Protein AF-A0A535XUP4-F1 (afdb_monomer_lite)

Foldseek 3Di:
DDDDDDDDDDDDDDDPDDPDPPPPPPPPPPDPPPPDDDPQPFWFKEKEKWFPPPCQVVVLVVVQVVSVVVQKDKDKDWAADDPVVGTMIMIIITTDNDDDPDDDQAGQEYEYAEVCQQQNDPDPDVDGPGRHCQQRYAAAGEYEYAVVNVDDDDPPDDPGHNYHYHHDNPVVVVVVVVD

Radius of gyration: 32.07 Å; chains: 1; bounding box: 45×43×129 Å

Sequence (179 aa):
MRRGRSRSCGPSGESPPNRGSRRSREVRRFEPYNKSSEVQKNRLTWMIGGPQGSGINASAEVFAKACSRAGLRVYANIEYHSNIMGKHSFYRVRVDDEDVRSYKDKADILVALDLETLAGDGDHRRWATHYGHLAEINDGGGVIFDSEIGYEPRGLGGGAPQLRFYPVPFMEIIKKALE

Structure (mmCIF, N/CA/C/O backbone):
data_AF-A0A535XUP4-F1
#
_entry.id   AF-A0A535XUP4-F1
#
loop_
_atom_site.group_PDB
_atom_site.id
_atom_site.type_symbol
_atom_site.label_atom_id
_atom_site.label_alt_id
_atom_site.label_comp_id
_atom_site.label_asym_id
_atom_site.label_entity_id
_atom_site.label_seq_id
_atom_site.pdbx_PDB_ins_code
_atom_site.Cartn_x
_atom_site.Cartn_y
_atom_site.Cartn_z
_atom_site.occupancy
_atom_site.B_iso_or_equiv
_atom_site.auth_seq_id
_atom_site.auth_comp_id
_atom_site.auth_asym_id
_atom_site.auth_atom_id
_atom_site.pdbx_PDB_model_num
ATOM 1 N N . MET A 1 1 ? 13.382 -17.717 101.693 1.00 38.22 1 MET A N 1
ATOM 2 C CA . MET A 1 1 ? 13.223 -18.915 102.553 1.00 38.22 1 MET A CA 1
ATOM 3 C C . MET A 1 1 ? 11.756 -19.350 102.474 1.00 38.22 1 MET A C 1
ATOM 5 O O . MET A 1 1 ? 10.916 -18.484 102.649 1.00 38.22 1 MET A O 1
ATOM 9 N N . ARG A 1 2 ? 11.486 -20.645 102.198 1.00 36.56 2 ARG A N 1
ATOM 10 C CA . ARG A 1 2 ? 10.174 -21.335 101.981 1.00 36.56 2 ARG A CA 1
ATOM 11 C C . ARG A 1 2 ? 9.500 -21.052 100.614 1.00 36.56 2 ARG A C 1
ATOM 13 O O . ARG A 1 2 ? 9.129 -19.924 100.349 1.00 36.56 2 ARG A O 1
ATOM 20 N N . ARG A 1 3 ? 9.543 -21.967 99.619 1.00 35.81 3 ARG A N 1
ATOM 21 C CA . ARG A 1 3 ? 8.806 -23.260 99.433 1.00 35.81 3 ARG A CA 1
ATOM 22 C C . ARG A 1 3 ? 7.285 -23.030 99.541 1.00 35.81 3 ARG A C 1
ATOM 24 O O . ARG A 1 3 ? 6.865 -22.581 100.592 1.00 35.81 3 ARG A O 1
ATOM 31 N N . GLY A 1 4 ? 6.403 -23.283 98.570 1.00 38.03 4 GLY A N 1
ATOM 32 C CA . GLY A 1 4 ? 6.380 -24.224 97.443 1.00 38.03 4 GLY A CA 1
ATOM 33 C C . GLY A 1 4 ? 5.219 -25.221 97.639 1.00 38.03 4 GLY A C 1
ATOM 34 O O . GLY A 1 4 ? 5.127 -25.759 98.740 1.00 38.03 4 GLY A O 1
ATOM 35 N N . ARG A 1 5 ? 4.392 -25.445 96.592 1.00 43.56 5 ARG A N 1
ATOM 36 C CA . ARG A 1 5 ? 3.403 -26.536 96.297 1.00 43.56 5 ARG A CA 1
ATOM 37 C C . ARG A 1 5 ? 2.136 -25.923 95.654 1.00 43.56 5 ARG A C 1
ATOM 39 O O . ARG A 1 5 ? 1.741 -24.848 96.068 1.00 43.56 5 ARG A O 1
ATOM 46 N N . SER A 1 6 ? 1.424 -26.506 94.689 1.00 38.22 6 SER A N 1
ATOM 47 C CA . SER A 1 6 ? 1.597 -27.704 93.853 1.00 38.22 6 SER A CA 1
ATOM 48 C C . SER A 1 6 ? 0.438 -27.772 92.835 1.00 38.22 6 SER A C 1
ATOM 50 O O . SER A 1 6 ? -0.701 -27.570 93.227 1.00 38.22 6 SER A O 1
ATOM 52 N N . ARG A 1 7 ? 0.769 -28.089 91.573 1.00 42.81 7 ARG A N 1
ATOM 53 C CA . ARG A 1 7 ? 0.033 -28.831 90.513 1.00 42.81 7 ARG A CA 1
ATOM 54 C C . ARG A 1 7 ? -1.511 -28.914 90.549 1.00 42.81 7 ARG A C 1
ATOM 56 O O . ARG A 1 7 ? -2.069 -29.484 91.475 1.00 42.81 7 ARG A O 1
ATOM 63 N N . SER A 1 8 ? -2.157 -28.660 89.406 1.00 37.66 8 SER A N 1
ATOM 64 C CA . SER A 1 8 ? -2.703 -29.723 88.525 1.00 37.66 8 SER A CA 1
ATOM 65 C C . SER A 1 8 ? -3.380 -29.144 87.269 1.00 37.66 8 SER A C 1
ATOM 67 O O . SER A 1 8 ? -3.901 -28.035 87.283 1.00 37.66 8 SER A O 1
ATOM 69 N N . CYS A 1 9 ? -3.279 -29.887 86.165 1.00 35.12 9 CYS A N 1
ATOM 70 C CA . CYS A 1 9 ? -3.791 -29.571 84.831 1.00 35.12 9 CYS A CA 1
ATOM 71 C C . CYS A 1 9 ? -5.244 -30.037 84.644 1.00 35.12 9 CYS A C 1
ATOM 73 O O . CYS A 1 9 ? -5.619 -31.085 85.162 1.00 35.12 9 CYS A O 1
ATOM 75 N N . GLY A 1 10 ? -5.992 -29.337 83.788 1.00 39.19 10 GLY A N 1
ATOM 76 C CA . GLY A 1 10 ? -7.234 -29.804 83.163 1.00 39.19 10 GLY A CA 1
ATOM 77 C C . GLY A 1 10 ? -7.702 -28.798 82.096 1.00 39.19 10 GLY A C 1
ATOM 78 O O . GLY A 1 10 ? -7.714 -27.610 82.408 1.00 39.19 10 GLY A O 1
ATOM 79 N N . PRO A 1 11 ? -8.004 -29.206 80.846 1.00 51.66 11 PRO A N 1
ATOM 80 C CA . PRO A 1 11 ? -8.098 -28.298 79.706 1.00 51.66 11 PRO A CA 1
ATOM 81 C C . PRO A 1 11 ? -9.549 -27.934 79.365 1.00 51.66 11 PRO A C 1
ATOM 83 O O . PRO A 1 11 ? -10.435 -28.782 79.387 1.00 51.66 11 PRO A O 1
ATOM 86 N N . SER A 1 12 ? -9.783 -26.702 78.934 1.00 41.25 12 SER A N 1
ATOM 87 C CA . SER A 1 12 ? -10.972 -26.358 78.152 1.00 41.25 12 SER A CA 1
ATOM 88 C C . SER A 1 12 ? -10.597 -25.226 77.212 1.00 41.25 12 SER A C 1
ATOM 90 O O . SER A 1 12 ? -10.333 -24.103 77.637 1.00 41.25 12 SER A O 1
ATOM 92 N N . GLY A 1 13 ? -10.454 -25.585 75.939 1.00 40.97 13 GLY A N 1
ATOM 93 C CA . GLY A 1 13 ? -10.116 -24.659 74.878 1.00 40.97 13 GLY A CA 1
ATOM 94 C C . GLY A 1 13 ? -11.246 -23.675 74.620 1.00 40.97 13 GLY A C 1
ATOM 95 O O . GLY A 1 13 ? -12.393 -24.069 74.447 1.00 40.97 13 GLY A O 1
ATOM 96 N N . GLU A 1 14 ? -10.877 -22.410 74.494 1.00 38.72 14 GLU A N 1
ATOM 97 C CA . GLU A 1 14 ? -11.627 -21.439 73.713 1.00 38.72 14 GLU A CA 1
ATOM 98 C C . GLU A 1 14 ? -10.688 -20.933 72.621 1.00 38.72 14 GLU A C 1
ATOM 100 O O . GLU A 1 14 ? -9.655 -20.311 72.870 1.00 38.72 14 GLU A O 1
ATOM 105 N N . SER A 1 15 ? -11.002 -21.317 71.386 1.00 45.91 15 SER A N 1
ATOM 106 C CA . SER A 1 15 ? -10.329 -20.818 70.192 1.00 45.91 15 SER A CA 1
ATOM 107 C C . SER A 1 15 ? -10.655 -19.331 69.993 1.00 45.91 15 SER A C 1
ATOM 109 O O . SER A 1 15 ? -11.786 -18.920 70.256 1.00 45.91 15 SER A O 1
ATOM 111 N N . PRO A 1 16 ? -9.715 -18.509 69.491 1.00 50.03 16 PRO A N 1
ATOM 112 C CA . PRO A 1 16 ? -10.004 -17.118 69.162 1.00 50.03 16 PRO A CA 1
ATOM 113 C C . PRO A 1 16 ? -11.057 -17.026 68.039 1.00 50.03 16 PRO A C 1
ATOM 115 O O . PRO A 1 16 ? -11.166 -17.942 67.217 1.00 50.03 16 PRO A O 1
ATOM 118 N N . PRO A 1 17 ? -11.830 -15.926 67.963 1.00 43.38 17 PRO A N 1
ATOM 119 C CA . PRO A 1 17 ? -12.916 -15.800 67.004 1.00 43.38 17 PRO A CA 1
ATOM 120 C C . PRO A 1 17 ? -12.408 -15.848 65.558 1.00 43.38 17 PRO A C 1
ATOM 122 O O . PRO A 1 17 ? -11.451 -15.178 65.162 1.00 43.38 17 PRO A O 1
ATOM 125 N N . ASN A 1 18 ? -13.107 -16.664 64.776 1.00 42.81 18 ASN A N 1
ATOM 126 C CA . ASN A 1 18 ? -12.880 -16.986 63.376 1.00 42.81 18 ASN A CA 1
ATOM 127 C C . ASN A 1 18 ? -12.904 -15.724 62.485 1.00 42.81 18 ASN A C 1
ATOM 129 O O . ASN A 1 18 ? -13.964 -15.237 62.091 1.00 42.81 18 ASN A O 1
ATOM 133 N N . ARG A 1 19 ? -11.730 -15.182 62.139 1.00 47.50 19 ARG A N 1
ATOM 134 C CA . ARG A 1 19 ? -11.585 -14.118 61.132 1.00 47.50 19 ARG A CA 1
ATOM 135 C C . ARG A 1 19 ? -11.463 -14.772 59.752 1.00 47.50 19 ARG A C 1
ATOM 137 O O . ARG A 1 19 ? -10.367 -14.961 59.234 1.00 47.50 19 ARG A O 1
ATOM 144 N N . GLY A 1 20 ? -12.604 -15.160 59.184 1.00 37.97 20 GLY A N 1
ATOM 145 C CA . GLY A 1 20 ? -12.639 -16.037 58.016 1.00 37.97 20 GLY A CA 1
ATOM 146 C C . GLY A 1 20 ? -13.819 -15.848 57.069 1.00 37.97 20 GLY A C 1
ATOM 147 O O . GLY A 1 20 ? -14.329 -16.842 56.572 1.00 37.97 20 GLY A O 1
ATOM 148 N N . SER A 1 21 ? -14.242 -14.622 56.735 1.00 45.19 21 SER A N 1
ATOM 149 C CA . SER A 1 21 ? -15.058 -14.434 55.523 1.00 45.19 21 SER A CA 1
ATOM 150 C C . SER A 1 21 ? -14.145 -14.366 54.292 1.00 45.19 21 SER A C 1
ATOM 152 O O . SER A 1 21 ? -13.951 -13.309 53.684 1.00 45.19 21 SE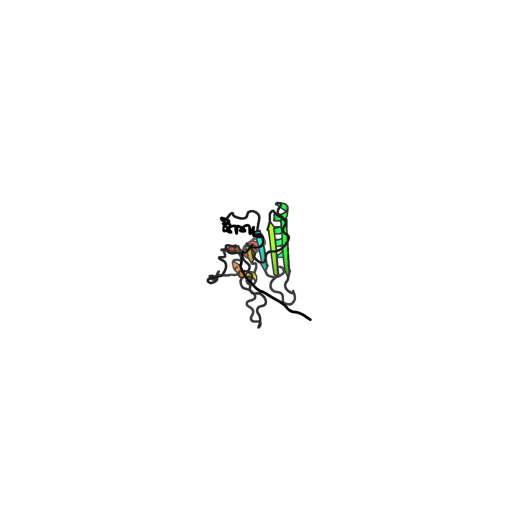R A O 1
ATOM 154 N N . ARG A 1 22 ? -13.553 -15.499 53.899 1.00 46.25 22 ARG A N 1
ATOM 155 C CA . ARG A 1 22 ? -13.085 -15.637 52.516 1.00 46.25 22 ARG A CA 1
ATOM 156 C C . ARG A 1 22 ? -14.340 -15.716 51.654 1.00 46.25 22 ARG A C 1
ATOM 158 O O . ARG A 1 22 ? -14.873 -16.798 51.447 1.00 46.25 22 ARG A O 1
ATOM 165 N N . ARG A 1 23 ? -14.829 -14.565 51.169 1.00 41.31 23 ARG A N 1
ATOM 166 C CA . ARG A 1 23 ? -15.675 -14.558 49.971 1.00 41.31 23 ARG A CA 1
ATOM 167 C C . ARG A 1 23 ? -14.868 -15.315 48.928 1.00 41.31 23 ARG A C 1
ATOM 169 O O . ARG A 1 23 ? -13.793 -14.848 48.545 1.00 41.31 23 ARG A O 1
ATOM 176 N N . SER A 1 24 ? -15.334 -16.501 48.549 1.00 40.81 24 SER A N 1
ATOM 177 C CA . SER A 1 24 ? -14.885 -17.150 47.331 1.00 40.81 24 SER A CA 1
ATOM 178 C C . SER A 1 24 ? -15.002 -16.085 46.25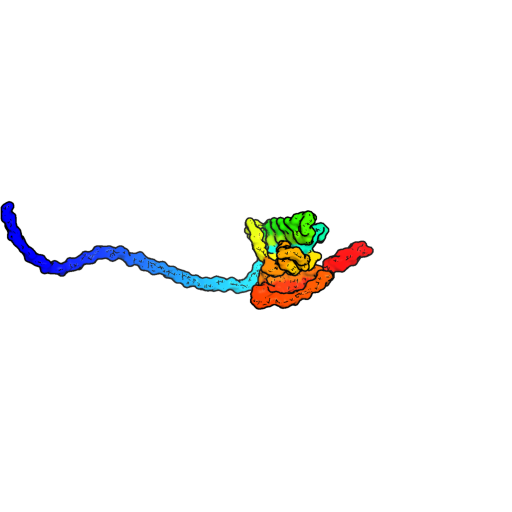0 1.00 40.81 24 SER A C 1
ATOM 180 O O . SER A 1 24 ? -16.093 -15.619 45.927 1.00 40.81 24 SER A O 1
ATOM 182 N N . ARG A 1 25 ? -13.859 -15.589 45.770 1.00 46.62 25 ARG A N 1
ATOM 183 C CA . ARG A 1 25 ? -13.849 -14.854 44.516 1.00 46.62 25 ARG A CA 1
ATOM 184 C C . ARG A 1 25 ? -14.274 -15.898 43.508 1.00 46.62 25 ARG A C 1
ATOM 186 O O . ARG A 1 25 ? -13.488 -16.776 43.170 1.00 46.62 25 ARG A O 1
ATOM 193 N N . GLU A 1 26 ? -15.549 -15.864 43.157 1.00 42.16 26 GLU A N 1
ATOM 194 C CA . GLU A 1 26 ? -16.080 -16.545 41.998 1.00 42.16 26 GLU A CA 1
ATOM 195 C C . GLU A 1 26 ? -15.180 -16.125 40.840 1.00 42.16 26 GLU A C 1
ATOM 197 O O . GLU A 1 26 ? -15.189 -14.973 40.398 1.00 42.16 26 GLU A O 1
ATOM 202 N N . VAL A 1 27 ? -14.268 -17.023 40.468 1.00 48.28 27 VAL A N 1
ATOM 203 C CA . VAL A 1 27 ? -13.427 -16.853 39.295 1.00 48.28 27 VAL A CA 1
ATOM 204 C C . VAL A 1 27 ? -14.423 -16.879 38.158 1.00 48.28 27 VAL A C 1
ATOM 206 O O . VAL A 1 27 ? -14.905 -17.950 37.791 1.00 48.28 27 VAL A O 1
ATOM 209 N N . ARG A 1 28 ? -14.819 -15.688 37.691 1.00 47.78 28 ARG A N 1
ATOM 210 C CA . ARG A 1 28 ? -15.687 -15.537 36.530 1.00 47.78 28 ARG A CA 1
ATOM 211 C C . ARG A 1 28 ? -15.061 -16.381 35.438 1.00 47.78 28 ARG A C 1
ATOM 213 O O . ARG A 1 28 ? -13.958 -16.086 34.978 1.00 47.78 28 ARG A O 1
ATOM 220 N N . ARG A 1 29 ? -15.738 -17.483 35.125 1.00 41.25 29 ARG A N 1
ATOM 221 C CA . ARG A 1 29 ? -15.398 -18.370 34.026 1.00 41.25 29 ARG A CA 1
ATOM 222 C C . ARG A 1 29 ? -15.253 -17.461 32.814 1.00 41.25 29 ARG A C 1
ATOM 224 O O . ARG A 1 29 ? -16.201 -16.766 32.462 1.00 41.25 29 ARG A O 1
ATOM 231 N N . PHE A 1 30 ? -14.035 -17.365 32.290 1.00 51.03 30 PHE A N 1
ATOM 232 C CA . PHE A 1 30 ? -13.752 -16.552 31.120 1.00 51.03 30 PHE A CA 1
ATOM 233 C C . PHE A 1 30 ? -14.449 -17.261 29.965 1.00 51.03 30 PHE A C 1
ATOM 235 O O . PHE A 1 30 ? -13.950 -18.262 29.455 1.00 51.03 30 PHE A O 1
ATOM 242 N N . GLU A 1 31 ? -15.671 -16.835 29.652 1.00 41.31 31 GLU A N 1
ATOM 243 C CA . GLU A 1 31 ? -16.323 -17.303 28.443 1.00 41.31 31 GLU A CA 1
ATOM 244 C C . GLU A 1 31 ? -15.465 -16.830 27.272 1.00 41.31 31 GLU A C 1
ATOM 246 O O . GLU A 1 31 ? -15.128 -15.640 27.210 1.00 41.31 31 GLU A O 1
ATOM 251 N N . PRO A 1 32 ? -15.035 -17.733 26.376 1.00 41.59 32 PRO A N 1
ATOM 252 C CA . PRO A 1 32 ? -14.318 -17.309 25.193 1.00 41.59 32 PRO A CA 1
ATOM 253 C C . PRO A 1 32 ? -15.258 -16.389 24.416 1.00 41.59 32 PRO A C 1
ATOM 255 O O . PRO A 1 32 ? -16.315 -16.815 23.952 1.00 41.59 32 PRO A O 1
ATOM 258 N N . TYR A 1 33 ? -14.890 -15.110 24.324 1.00 43.84 33 TYR A N 1
ATOM 259 C CA . TYR A 1 33 ? -15.586 -14.136 23.497 1.00 43.84 33 TYR A CA 1
ATOM 260 C C . TYR A 1 33 ? -15.445 -14.587 22.044 1.00 43.84 33 TYR A C 1
ATOM 262 O O . TYR A 1 33 ? -14.447 -14.317 21.375 1.00 43.84 33 TYR A O 1
ATOM 270 N N . ASN A 1 34 ? -16.432 -15.350 21.584 1.00 55.44 34 ASN A N 1
ATOM 271 C CA . ASN A 1 34 ? -16.529 -15.781 20.208 1.00 55.44 34 ASN A CA 1
ATOM 272 C C . ASN A 1 34 ? -16.990 -14.576 19.388 1.00 55.44 34 ASN A C 1
ATOM 274 O O . ASN A 1 34 ? -18.188 -14.346 19.216 1.00 55.44 34 ASN A O 1
ATOM 278 N N . LYS A 1 35 ? -16.031 -13.763 18.929 1.00 48.97 35 LYS A N 1
ATOM 279 C CA . LYS A 1 35 ? -16.298 -12.737 17.925 1.00 48.97 35 LYS A CA 1
ATOM 280 C C . LYS A 1 35 ? -16.519 -13.456 16.600 1.00 48.97 35 LYS A C 1
ATOM 282 O O . LYS A 1 35 ? -15.597 -13.605 15.803 1.00 48.97 35 LYS A O 1
ATOM 287 N N . SER A 1 36 ? -17.744 -13.935 16.399 1.00 47.69 36 SER A N 1
ATOM 288 C CA . SER A 1 36 ? -18.241 -14.314 15.082 1.00 47.69 36 SER A CA 1
ATOM 289 C C . SER A 1 36 ? -17.837 -13.216 14.103 1.00 47.69 36 SER A C 1
ATOM 291 O O . SER A 1 36 ? -17.987 -12.034 14.409 1.00 47.69 36 SER A O 1
ATOM 293 N N . SER A 1 37 ? -17.247 -13.629 12.988 1.00 58.53 37 SER A N 1
ATOM 294 C CA . SER A 1 37 ? -16.609 -12.829 11.945 1.00 58.53 37 SER A CA 1
ATOM 295 C C . SER A 1 37 ? -17.526 -11.750 11.357 1.00 58.53 37 SER A C 1
ATOM 297 O O . SER A 1 37 ? -18.038 -11.875 10.246 1.00 58.53 37 SER A O 1
ATOM 299 N N . GLU A 1 38 ? -17.743 -10.678 12.106 1.00 60.31 38 GLU A N 1
ATOM 300 C CA . GLU A 1 38 ? -18.292 -9.440 11.590 1.00 60.31 38 GLU A CA 1
ATOM 301 C C . GLU A 1 38 ? -17.178 -8.757 10.800 1.00 60.31 38 GLU A C 1
ATOM 303 O O . GLU A 1 38 ? -16.115 -8.434 11.342 1.00 60.31 38 GLU A O 1
ATOM 308 N N . VAL A 1 39 ? -17.397 -8.599 9.494 1.00 67.50 39 VAL A N 1
ATOM 309 C CA . VAL A 1 39 ? -16.498 -7.836 8.625 1.00 67.50 39 VAL A CA 1
ATOM 310 C C . VAL A 1 39 ? -16.330 -6.455 9.250 1.00 67.50 39 VAL A C 1
ATOM 312 O O . VAL A 1 39 ? -17.301 -5.706 9.360 1.00 67.50 39 VAL A O 1
ATOM 315 N N . GLN A 1 40 ? -15.111 -6.123 9.684 1.00 70.94 40 GLN A N 1
ATOM 316 C CA . GLN A 1 40 ? -14.835 -4.798 10.232 1.00 70.94 40 GLN A CA 1
ATOM 317 C C . GLN A 1 40 ? -14.946 -3.782 9.098 1.00 70.94 40 GLN A C 1
ATOM 319 O O . GLN A 1 40 ? -14.087 -3.702 8.223 1.00 70.94 40 GLN A O 1
ATOM 324 N N . LYS A 1 41 ? -16.056 -3.044 9.083 1.00 84.44 41 LYS A N 1
ATOM 325 C CA . LYS A 1 41 ? -16.297 -1.968 8.122 1.00 84.44 41 LYS A CA 1
ATOM 326 C C . LYS A 1 41 ? -15.386 -0.794 8.451 1.00 84.44 41 LYS A C 1
ATOM 328 O O . LYS A 1 41 ? -15.122 -0.532 9.617 1.00 84.44 41 LYS A O 1
ATOM 333 N N . ASN A 1 42 ? -14.932 -0.087 7.418 1.00 90.44 42 ASN A N 1
ATOM 334 C CA . ASN A 1 42 ? -14.162 1.157 7.536 1.00 90.44 42 ASN A CA 1
ATOM 335 C C . ASN A 1 42 ? -12.827 1.059 8.295 1.00 90.44 42 ASN A C 1
ATOM 337 O O . ASN A 1 42 ? -12.195 2.084 8.535 1.00 90.44 42 ASN A O 1
ATOM 341 N N . ARG A 1 43 ? -12.363 -0.157 8.604 1.00 92.75 43 ARG A N 1
ATOM 342 C CA . ARG A 1 43 ? -11.058 -0.418 9.203 1.00 92.75 43 ARG A CA 1
ATOM 343 C C . ARG A 1 43 ? -10.184 -1.170 8.218 1.00 92.75 43 ARG A C 1
ATOM 345 O O . ARG A 1 43 ? -10.480 -2.312 7.878 1.00 92.75 43 ARG A O 1
ATOM 352 N N . LEU A 1 44 ? -9.108 -0.529 7.784 1.00 94.50 44 LEU A N 1
ATOM 353 C CA . LEU A 1 44 ? -8.212 -1.078 6.775 1.00 94.50 44 LEU A CA 1
ATOM 354 C C . LEU A 1 44 ? -6.791 -0.551 6.981 1.00 94.50 44 LEU A C 1
ATOM 356 O O . LEU A 1 44 ? -6.580 0.634 7.225 1.00 94.50 44 LEU A O 1
ATOM 360 N N . THR A 1 45 ? -5.808 -1.430 6.850 1.00 96.00 45 THR A N 1
ATOM 361 C CA . THR A 1 45 ? -4.392 -1.076 6.751 1.00 96.00 45 THR A CA 1
ATOM 362 C C . THR A 1 45 ? -3.919 -1.410 5.345 1.00 96.00 45 THR A C 1
ATOM 364 O O . THR A 1 45 ? -3.911 -2.568 4.938 1.00 96.00 45 THR A O 1
ATOM 367 N N . TRP A 1 46 ? -3.549 -0.387 4.591 1.00 96.81 46 TRP A N 1
ATOM 368 C CA . TRP A 1 46 ? -3.124 -0.489 3.202 1.00 96.81 46 TRP A CA 1
ATOM 369 C C . TRP A 1 46 ? -1.639 -0.152 3.104 1.00 96.81 46 TRP A C 1
ATOM 371 O O . TRP A 1 46 ? -1.197 0.845 3.671 1.00 96.81 46 TRP A O 1
ATOM 381 N N . MET A 1 47 ? -0.862 -0.982 2.420 1.00 96.94 47 MET A N 1
ATOM 382 C CA . MET A 1 47 ? 0.569 -0.790 2.209 1.00 96.94 47 MET A CA 1
ATOM 383 C C . MET A 1 47 ? 0.850 -0.727 0.714 1.00 96.94 47 MET A C 1
ATOM 385 O O . MET A 1 47 ? 0.372 -1.575 -0.033 1.00 96.94 47 MET A O 1
ATOM 389 N N . ILE A 1 48 ? 1.662 0.236 0.291 1.00 96.06 48 ILE A N 1
ATOM 390 C CA . ILE A 1 48 ? 2.231 0.280 -1.056 1.00 96.06 48 ILE A CA 1
ATOM 391 C C . ILE A 1 48 ? 3.753 0.266 -0.978 1.00 96.06 48 ILE A C 1
ATOM 393 O O . ILE A 1 48 ? 4.328 0.991 -0.168 1.00 96.06 48 ILE A O 1
ATOM 397 N N . GLY A 1 49 ? 4.389 -0.558 -1.804 1.00 94.12 49 GLY A N 1
ATOM 398 C CA . GLY A 1 49 ? 5.839 -0.693 -1.888 1.00 94.12 49 GLY A CA 1
ATOM 399 C C . GLY A 1 49 ? 6.337 -0.613 -3.325 1.00 94.12 49 GLY A C 1
ATOM 400 O O . GLY A 1 49 ? 5.610 -0.943 -4.267 1.00 94.12 49 GLY A O 1
ATOM 401 N N . GLY A 1 50 ? 7.570 -0.142 -3.484 1.00 92.00 50 GLY A N 1
ATOM 402 C CA . GLY A 1 50 ? 8.239 -0.114 -4.773 1.00 92.00 50 GLY A CA 1
ATOM 403 C C . GLY A 1 50 ? 9.509 0.734 -4.786 1.00 92.00 50 GLY A C 1
ATOM 404 O O . GLY A 1 50 ? 9.919 1.291 -3.758 1.00 92.00 50 GLY A O 1
ATOM 405 N N . PRO A 1 51 ? 10.104 0.918 -5.974 1.00 88.88 51 PRO A N 1
ATOM 406 C CA . PRO A 1 51 ? 11.322 1.687 -6.119 1.00 88.88 51 PRO A CA 1
ATOM 407 C C . PRO A 1 51 ? 11.035 3.178 -5.943 1.00 88.88 51 PRO A C 1
ATOM 409 O O . PRO A 1 51 ? 9.967 3.687 -6.303 1.00 88.88 51 PRO A O 1
ATOM 412 N N . GLN A 1 52 ? 12.002 3.917 -5.403 1.00 82.94 52 GLN A N 1
ATOM 413 C CA . GLN A 1 52 ? 11.865 5.364 -5.236 1.00 82.94 52 GLN A CA 1
ATOM 414 C C . GLN A 1 52 ? 11.638 6.045 -6.593 1.00 82.94 52 GLN A C 1
ATOM 416 O O . GLN A 1 52 ? 12.328 5.765 -7.569 1.00 82.94 52 GLN A O 1
ATOM 421 N N . GLY A 1 53 ? 10.653 6.945 -6.654 1.00 84.06 53 GLY A N 1
ATOM 422 C CA . GLY A 1 53 ? 10.247 7.612 -7.897 1.00 84.06 53 GLY A CA 1
ATOM 423 C C . GLY A 1 53 ? 9.112 6.923 -8.667 1.00 84.06 53 GLY A C 1
ATOM 424 O O . GLY A 1 53 ? 8.560 7.539 -9.569 1.00 84.06 53 GLY A O 1
ATOM 425 N N . SER A 1 54 ? 8.675 5.722 -8.270 1.00 85.50 54 SER A N 1
ATOM 426 C CA . SER A 1 54 ? 7.527 5.016 -8.884 1.00 85.50 54 SER A CA 1
ATOM 427 C C . SER A 1 54 ? 6.146 5.605 -8.552 1.00 85.50 54 SER A C 1
ATOM 429 O O . SER A 1 54 ? 5.123 5.100 -9.004 1.00 85.50 54 SER A O 1
ATOM 431 N N . GLY A 1 55 ? 6.086 6.675 -7.754 1.00 88.62 55 GLY A N 1
ATOM 432 C CA . GLY A 1 55 ? 4.826 7.311 -7.364 1.00 88.62 55 GLY A CA 1
ATOM 433 C C . GLY A 1 55 ? 4.163 6.721 -6.114 1.00 88.62 55 GLY A C 1
ATOM 434 O O . GLY A 1 55 ? 3.003 7.044 -5.847 1.00 88.62 55 GLY A O 1
ATOM 435 N N . ILE A 1 56 ? 4.885 5.925 -5.308 1.00 92.12 56 ILE A N 1
ATOM 436 C CA . ILE A 1 56 ? 4.388 5.385 -4.024 1.00 92.12 56 ILE A CA 1
ATOM 437 C C . ILE A 1 56 ? 3.809 6.475 -3.108 1.00 92.12 56 ILE A C 1
ATOM 439 O O . ILE A 1 56 ? 2.695 6.337 -2.604 1.00 92.12 56 ILE A O 1
ATOM 443 N N . ASN A 1 57 ? 4.513 7.605 -2.966 1.00 91.75 57 ASN A N 1
ATOM 444 C CA . ASN A 1 57 ? 4.102 8.709 -2.097 1.00 91.75 57 ASN A CA 1
ATOM 445 C C . ASN A 1 57 ? 2.822 9.374 -2.595 1.00 91.75 57 ASN A C 1
ATOM 447 O O . ASN A 1 57 ? 1.883 9.567 -1.826 1.00 91.75 57 ASN A O 1
ATOM 451 N N . ALA A 1 58 ? 2.768 9.680 -3.892 1.00 93.56 58 ALA A N 1
ATOM 452 C CA . ALA A 1 58 ? 1.604 10.306 -4.501 1.00 93.56 58 ALA A CA 1
ATOM 453 C C . ALA A 1 58 ? 0.363 9.409 -4.375 1.00 93.56 58 ALA A C 1
ATOM 455 O O . ALA A 1 58 ? -0.702 9.880 -3.979 1.00 93.56 58 ALA A O 1
ATOM 456 N N . SER A 1 59 ? 0.513 8.110 -4.641 1.00 94.06 59 SER A N 1
ATOM 457 C CA . SER A 1 59 ? -0.580 7.135 -4.557 1.00 94.06 59 SER A CA 1
ATOM 458 C C . SER A 1 59 ? -1.117 7.002 -3.131 1.00 94.06 59 SER A C 1
ATOM 460 O O . SER A 1 59 ? -2.327 7.089 -2.909 1.00 94.06 59 SER A O 1
ATOM 462 N N . ALA A 1 60 ? -0.222 6.868 -2.149 1.00 95.06 60 ALA A N 1
ATOM 463 C CA . ALA A 1 60 ? -0.596 6.782 -0.743 1.00 95.06 60 ALA A CA 1
ATOM 464 C C . ALA A 1 60 ? -1.261 8.061 -0.228 1.00 95.06 60 ALA A C 1
ATOM 466 O O . ALA A 1 60 ? -2.252 7.993 0.499 1.00 95.06 60 ALA A O 1
ATOM 467 N N . GLU A 1 61 ? -0.774 9.233 -0.639 1.00 95.25 61 GLU A N 1
ATOM 468 C CA . GLU A 1 61 ? -1.407 10.503 -0.297 1.00 95.25 61 GLU A CA 1
ATOM 469 C C . GLU A 1 61 ? -2.804 10.644 -0.898 1.00 95.25 61 GLU A C 1
ATOM 471 O O . GLU A 1 61 ? -3.710 11.125 -0.218 1.00 95.25 61 GLU A O 1
ATOM 476 N N . VAL A 1 62 ? -2.995 10.255 -2.163 1.00 96.75 62 VAL A N 1
ATOM 477 C CA . VAL A 1 62 ? -4.313 10.285 -2.812 1.00 96.75 62 VAL A CA 1
ATOM 478 C C . VAL A 1 62 ? -5.282 9.370 -2.068 1.00 96.75 62 VAL A C 1
ATOM 480 O O . VAL A 1 62 ? -6.386 9.807 -1.736 1.00 96.75 62 VAL A O 1
ATOM 483 N N . PHE A 1 63 ? -4.854 8.151 -1.733 1.00 96.31 63 PHE A N 1
ATOM 484 C CA . PHE A 1 63 ? -5.645 7.206 -0.948 1.00 96.31 63 PHE A CA 1
ATOM 485 C C . PHE A 1 63 ? -6.002 7.768 0.439 1.00 96.31 63 PHE A C 1
ATOM 487 O O . PHE A 1 63 ? -7.179 7.856 0.792 1.00 96.31 63 PHE A O 1
ATOM 494 N N . ALA A 1 64 ? -5.011 8.249 1.193 1.00 96.19 64 ALA A N 1
ATOM 495 C CA . ALA A 1 64 ? -5.207 8.847 2.512 1.00 96.19 64 ALA A CA 1
ATOM 496 C C . ALA A 1 64 ? -6.169 10.048 2.472 1.00 96.19 64 ALA A C 1
ATOM 498 O O . ALA A 1 64 ? -7.088 10.148 3.289 1.00 96.19 64 ALA A O 1
ATOM 499 N N . LYS A 1 65 ? -6.004 10.949 1.493 1.00 96.88 65 LYS A N 1
ATOM 500 C CA . LYS A 1 65 ? -6.885 12.112 1.298 1.00 96.88 65 LYS A CA 1
ATOM 501 C C . LYS A 1 65 ? -8.307 11.681 0.941 1.00 96.88 65 LYS A C 1
ATOM 503 O O . LYS A 1 65 ? -9.252 12.293 1.433 1.00 96.88 65 LYS A O 1
ATOM 508 N N . ALA A 1 66 ? -8.479 10.647 0.117 1.00 97.44 66 ALA A N 1
ATOM 509 C CA . ALA A 1 66 ? -9.797 10.115 -0.221 1.00 97.44 66 ALA A CA 1
ATOM 510 C C . ALA A 1 66 ? -10.513 9.562 1.022 1.00 97.44 66 ALA A C 1
ATOM 512 O O . ALA A 1 66 ? -11.656 9.935 1.281 1.00 97.44 66 ALA A O 1
ATOM 513 N N . CYS A 1 67 ? -9.822 8.766 1.844 1.00 96.31 67 CYS A N 1
ATOM 514 C CA . CYS A 1 67 ? -10.373 8.241 3.095 1.00 96.31 67 CYS A CA 1
ATOM 515 C C . CYS A 1 67 ? -10.718 9.352 4.094 1.00 96.31 67 CYS A C 1
ATOM 517 O O . CYS A 1 67 ? -11.799 9.338 4.679 1.00 96.31 67 CYS A O 1
ATOM 519 N N . SER A 1 68 ? -9.845 10.352 4.244 1.00 96.25 68 SER A N 1
ATOM 520 C CA . SER A 1 68 ? -10.112 11.502 5.113 1.00 96.25 68 SER A CA 1
ATOM 521 C C . SER A 1 68 ? -11.340 12.297 4.656 1.00 96.25 68 SER A C 1
ATOM 523 O O . SER A 1 68 ? -12.187 12.646 5.477 1.00 96.25 68 SER A O 1
ATOM 525 N N . ARG A 1 69 ? -11.500 12.521 3.344 1.00 97.12 69 ARG A N 1
ATOM 526 C CA . ARG A 1 69 ? -12.689 13.182 2.773 1.00 97.12 69 ARG A CA 1
ATOM 527 C C . ARG A 1 69 ? -13.968 12.362 2.939 1.00 97.12 69 ARG A C 1
ATOM 529 O O . ARG A 1 69 ? -15.041 12.947 3.016 1.00 97.12 69 ARG A O 1
ATOM 536 N N . ALA A 1 70 ? -13.859 11.038 3.023 1.00 95.75 70 ALA A N 1
ATOM 537 C CA . ALA A 1 70 ? -14.973 10.145 3.334 1.00 95.75 70 ALA A CA 1
ATOM 538 C C . ALA A 1 70 ? -15.342 10.116 4.835 1.00 95.75 70 ALA A C 1
ATOM 540 O O . ALA A 1 70 ? -16.248 9.382 5.220 1.00 95.75 70 ALA A O 1
ATOM 541 N N . GLY A 1 71 ? -14.666 10.904 5.682 1.00 95.62 71 GLY A N 1
ATOM 542 C CA . GLY A 1 71 ? -14.938 10.991 7.120 1.00 95.62 71 GLY A CA 1
ATOM 543 C C . GLY A 1 71 ? -14.172 9.978 7.973 1.00 95.62 71 GLY A C 1
ATOM 544 O O . GLY A 1 71 ? -14.446 9.873 9.166 1.00 95.62 71 GLY A O 1
ATOM 545 N N . LEU A 1 72 ? -13.214 9.245 7.394 1.00 96.19 72 LEU A N 1
ATOM 546 C CA . LEU A 1 72 ? -12.366 8.312 8.134 1.00 96.19 72 LEU A CA 1
ATOM 547 C C . LEU A 1 72 ? -11.158 9.010 8.747 1.00 96.19 72 LEU A C 1
ATOM 549 O O . LEU A 1 72 ? -10.684 10.053 8.289 1.00 96.19 72 LEU A O 1
ATOM 553 N N . ARG A 1 73 ? -10.614 8.378 9.779 1.00 95.94 73 ARG A N 1
ATOM 554 C CA . ARG A 1 73 ? -9.434 8.842 10.495 1.00 95.94 73 ARG A CA 1
ATOM 555 C C . ARG A 1 73 ? -8.232 8.079 9.986 1.00 95.94 73 ARG A C 1
ATOM 557 O O . ARG A 1 73 ? -8.235 6.853 9.941 1.00 95.94 73 ARG A O 1
ATOM 564 N N . VAL A 1 74 ? -7.219 8.825 9.565 1.00 95.62 74 VAL A N 1
ATOM 565 C CA . VAL A 1 74 ? -6.085 8.283 8.820 1.00 95.62 74 VAL A CA 1
ATOM 566 C C . VAL A 1 74 ? -4.802 8.482 9.608 1.00 95.62 74 VAL A C 1
ATOM 568 O O . VAL A 1 74 ? -4.527 9.577 10.093 1.00 95.62 74 VAL A O 1
ATOM 571 N N . TYR A 1 75 ? -4.001 7.427 9.692 1.00 95.00 75 TYR A N 1
ATOM 572 C CA . TYR A 1 75 ? -2.623 7.481 10.155 1.00 95.00 75 TYR A CA 1
ATOM 573 C C . TYR A 1 75 ? -1.726 6.893 9.076 1.00 95.00 75 TYR A C 1
ATOM 575 O O . TYR A 1 75 ? -1.950 5.774 8.619 1.00 95.00 75 TYR A O 1
ATOM 583 N N . ALA A 1 76 ? -0.709 7.641 8.675 1.00 92.94 76 ALA A N 1
ATOM 584 C CA . ALA A 1 76 ? 0.165 7.275 7.576 1.00 92.94 76 ALA A CA 1
ATOM 585 C C . ALA A 1 76 ? 1.610 7.191 8.091 1.00 92.94 76 ALA A C 1
ATOM 587 O O . ALA A 1 76 ? 2.055 8.056 8.844 1.00 92.94 76 ALA A O 1
ATOM 588 N N . ASN A 1 77 ? 2.326 6.136 7.720 1.00 92.94 77 ASN A N 1
ATOM 589 C CA . ASN A 1 77 ? 3.709 5.886 8.103 1.00 92.94 77 ASN A CA 1
ATOM 590 C C . ASN A 1 77 ? 4.523 5.581 6.843 1.00 92.94 77 ASN A C 1
ATOM 592 O O . ASN A 1 77 ? 4.184 4.670 6.088 1.00 92.94 77 ASN A O 1
ATOM 596 N N . ILE A 1 78 ? 5.564 6.381 6.623 1.00 90.94 78 ILE A N 1
ATOM 597 C CA . ILE A 1 78 ? 6.446 6.273 5.463 1.00 90.94 78 ILE A CA 1
ATOM 598 C C . ILE A 1 78 ? 7.786 5.745 5.935 1.00 90.94 78 ILE A C 1
ATOM 600 O O . ILE A 1 78 ? 8.368 6.308 6.865 1.00 90.94 78 ILE A O 1
ATOM 604 N N . GLU A 1 79 ? 8.287 4.720 5.261 1.00 87.75 79 GLU A N 1
ATOM 605 C CA . GLU A 1 79 ? 9.626 4.199 5.485 1.00 87.75 79 GLU A CA 1
ATOM 606 C C . GLU A 1 79 ? 10.451 4.367 4.210 1.00 87.75 79 GLU A C 1
ATOM 608 O O . GLU A 1 79 ? 10.185 3.777 3.159 1.00 87.75 79 GLU A O 1
ATOM 613 N N . TYR A 1 80 ? 11.456 5.236 4.316 1.00 83.06 80 TYR A N 1
ATOM 614 C CA . TYR A 1 80 ? 12.418 5.495 3.257 1.00 83.06 80 TYR A CA 1
ATOM 615 C C . TYR A 1 80 ? 13.683 4.687 3.521 1.00 83.06 80 TYR A C 1
ATOM 617 O O . TYR A 1 80 ? 14.313 4.845 4.568 1.00 83.06 80 TYR A O 1
ATOM 625 N N . HIS A 1 81 ? 14.102 3.879 2.551 1.00 73.81 81 HIS A N 1
ATOM 626 C CA . HIS A 1 81 ? 15.457 3.336 2.568 1.00 73.81 81 HIS A CA 1
ATOM 627 C C . HIS A 1 81 ? 16.461 4.366 2.033 1.00 73.81 81 HIS A C 1
ATOM 629 O O . HIS A 1 81 ? 16.111 5.315 1.334 1.00 73.81 81 HIS A O 1
ATOM 635 N N . SER A 1 82 ? 17.736 4.178 2.379 1.00 66.50 82 SER A N 1
ATOM 636 C CA . SER A 1 82 ? 18.834 5.061 1.964 1.00 66.50 82 SER A CA 1
ATOM 637 C C . SER A 1 82 ? 18.892 5.235 0.447 1.00 66.50 82 SER A C 1
ATOM 639 O O . SER A 1 82 ? 19.041 4.244 -0.250 1.00 66.50 82 SER A O 1
ATOM 641 N N . ASN A 1 83 ? 18.907 6.472 -0.061 1.00 65.19 83 ASN A N 1
ATOM 642 C CA . ASN A 1 83 ? 19.038 6.752 -1.501 1.00 65.19 83 ASN A CA 1
ATOM 643 C C . ASN A 1 83 ? 20.389 6.302 -2.099 1.00 65.19 83 ASN A C 1
ATOM 645 O O . ASN A 1 83 ? 20.490 6.143 -3.309 1.00 65.19 83 ASN A O 1
ATOM 649 N N . ILE A 1 84 ? 21.437 6.107 -1.283 1.00 63.28 84 ILE A N 1
ATOM 650 C CA . ILE A 1 84 ? 22.767 5.667 -1.762 1.00 63.28 84 ILE A CA 1
ATOM 651 C C . ILE A 1 84 ? 22.795 4.152 -1.996 1.00 63.28 84 ILE A C 1
ATOM 653 O O . ILE A 1 84 ? 23.433 3.671 -2.927 1.00 63.28 84 ILE A O 1
ATOM 657 N N . MET A 1 85 ? 22.100 3.397 -1.146 1.00 60.81 85 MET A N 1
ATOM 658 C CA . MET A 1 85 ? 21.991 1.935 -1.246 1.00 60.81 85 MET A CA 1
ATOM 659 C C . MET A 1 85 ? 20.658 1.500 -1.866 1.00 60.81 85 MET A C 1
ATOM 661 O O . MET A 1 85 ? 20.389 0.307 -1.957 1.00 60.81 85 MET A O 1
ATOM 665 N N . GLY A 1 86 ? 19.825 2.478 -2.222 1.00 59.62 86 GLY A N 1
ATOM 666 C CA . GLY A 1 86 ? 18.378 2.361 -2.286 1.00 59.62 86 GLY A CA 1
ATOM 667 C C . GLY A 1 86 ? 17.910 1.370 -3.314 1.00 59.62 86 GLY A C 1
ATOM 668 O O . GLY A 1 86 ? 18.458 1.317 -4.412 1.00 59.62 86 GLY A O 1
ATOM 669 N N . LYS A 1 87 ? 16.863 0.633 -2.953 1.00 67.06 87 LYS A N 1
ATOM 670 C CA . LYS A 1 87 ? 16.088 -0.147 -3.917 1.00 67.06 87 LYS A CA 1
ATOM 671 C C . LYS A 1 87 ? 14.601 -0.179 -3.590 1.00 67.06 87 LYS A C 1
ATOM 673 O O . LYS A 1 87 ? 13.803 -0.114 -4.513 1.00 67.06 87 LYS A O 1
ATOM 678 N N . HIS A 1 88 ? 14.233 -0.098 -2.311 1.00 85.94 88 HIS A N 1
ATOM 679 C CA . HIS A 1 88 ? 12.840 -0.233 -1.897 1.00 85.94 88 HIS A CA 1
ATOM 680 C C . HIS A 1 88 ? 12.396 0.841 -0.910 1.00 85.94 88 HIS A C 1
ATOM 682 O O . HIS A 1 88 ? 13.157 1.299 -0.066 1.00 85.94 88 HIS A O 1
ATOM 688 N N . SER A 1 89 ? 11.169 1.318 -1.022 1.00 90.00 89 SER A N 1
ATOM 689 C CA . SER A 1 89 ? 10.535 2.164 -0.012 1.00 90.00 89 SER A CA 1
ATOM 690 C C . SER A 1 89 ? 9.060 1.823 0.028 1.00 90.00 89 SER A C 1
ATOM 692 O O . SER A 1 89 ? 8.478 1.413 -0.978 1.00 90.00 89 SER A O 1
ATOM 694 N N . PHE A 1 90 ? 8.447 1.987 1.191 1.00 92.62 90 PHE A N 1
ATOM 695 C CA . PHE A 1 90 ? 7.047 1.644 1.347 1.00 92.62 90 PHE A CA 1
ATOM 696 C C . PHE A 1 90 ? 6.310 2.649 2.217 1.00 92.62 90 PHE A C 1
ATOM 698 O O . PHE A 1 90 ? 6.880 3.405 3.008 1.00 92.62 90 PHE A O 1
ATOM 705 N N . TYR A 1 91 ? 4.999 2.653 2.040 1.00 94.94 91 TYR A N 1
ATOM 706 C CA . TYR A 1 91 ? 4.099 3.576 2.694 1.00 94.94 91 TYR A CA 1
ATOM 707 C C . TYR A 1 91 ? 2.893 2.795 3.210 1.00 94.94 91 TYR A C 1
ATOM 709 O O . TYR A 1 91 ? 2.117 2.239 2.433 1.00 94.94 91 TYR A O 1
ATOM 717 N N . ARG A 1 92 ? 2.730 2.755 4.537 1.00 95.38 92 ARG A N 1
ATOM 718 C CA . ARG A 1 92 ? 1.539 2.213 5.197 1.00 95.38 92 ARG A CA 1
ATOM 719 C C . ARG A 1 92 ? 0.542 3.326 5.507 1.00 95.38 92 ARG A C 1
ATOM 721 O O . ARG A 1 92 ? 0.890 4.342 6.103 1.00 95.38 92 ARG A O 1
ATOM 728 N N . VAL A 1 93 ? -0.721 3.099 5.177 1.00 96.56 93 VAL A N 1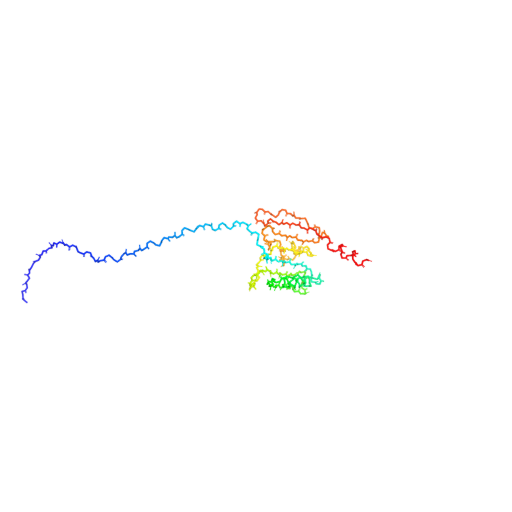
ATOM 729 C CA . VAL A 1 93 ? -1.853 3.963 5.505 1.00 96.56 93 VAL A CA 1
ATOM 730 C C . VAL A 1 93 ? -2.880 3.135 6.264 1.00 96.56 93 VAL A C 1
ATOM 732 O O . VAL A 1 93 ? -3.472 2.201 5.727 1.00 96.56 93 VAL A O 1
ATOM 735 N N . ARG A 1 94 ? -3.103 3.481 7.528 1.00 95.62 94 ARG A N 1
ATOM 736 C CA . ARG A 1 94 ? -4.157 2.907 8.358 1.00 95.62 94 ARG A CA 1
ATOM 737 C C . ARG A 1 94 ? -5.351 3.847 8.390 1.00 95.62 94 ARG A C 1
ATOM 739 O O . ARG A 1 94 ? -5.194 5.034 8.669 1.00 95.62 94 ARG A O 1
ATOM 746 N N . VAL A 1 95 ? -6.532 3.289 8.164 1.00 95.88 95 VAL A N 1
ATOM 747 C CA . VAL A 1 95 ? -7.813 3.989 8.234 1.00 95.88 95 VAL A CA 1
ATOM 748 C C . VAL A 1 95 ? -8.758 3.274 9.192 1.00 95.88 95 VAL A C 1
ATOM 750 O O . VAL A 1 95 ? -8.725 2.046 9.312 1.00 95.88 95 VAL A O 1
ATOM 753 N N . ASP A 1 96 ? -9.550 4.057 9.910 1.00 95.12 96 ASP A N 1
ATOM 754 C CA . ASP A 1 96 ? -10.517 3.599 10.910 1.00 95.12 96 ASP A CA 1
ATOM 755 C C . ASP A 1 96 ? -11.638 4.651 11.017 1.00 95.12 96 ASP A C 1
ATOM 757 O O . ASP A 1 96 ? -11.452 5.814 10.640 1.00 95.12 96 ASP A O 1
ATOM 761 N N . ASP A 1 97 ? -12.802 4.261 11.525 1.00 94.31 97 ASP A N 1
ATOM 762 C CA . ASP A 1 97 ? -13.864 5.198 11.915 1.00 94.31 97 ASP A CA 1
ATOM 763 C C . ASP A 1 97 ? -13.518 5.935 13.226 1.00 94.31 97 ASP A C 1
ATOM 765 O O . ASP A 1 97 ? -13.894 7.091 13.432 1.00 94.31 97 ASP A O 1
ATOM 769 N N . GLU A 1 98 ? -12.730 5.288 14.084 1.00 91.88 98 GLU A N 1
ATOM 770 C CA . GLU A 1 98 ? -12.232 5.816 15.352 1.00 91.88 98 GLU A CA 1
ATOM 771 C C . GLU A 1 98 ? -10.824 6.440 15.278 1.00 91.88 98 GLU A C 1
ATOM 773 O O . GLU A 1 98 ? -10.104 6.371 14.286 1.00 91.88 98 GLU A O 1
ATOM 778 N N . ASP A 1 99 ? -10.414 7.095 16.371 1.00 90.75 99 ASP A N 1
ATOM 779 C CA . ASP A 1 99 ? -9.071 7.655 16.576 1.00 90.75 99 ASP A CA 1
ATOM 780 C C . ASP A 1 99 ? -7.944 6.649 16.262 1.00 90.75 99 ASP A C 1
ATOM 782 O O . ASP A 1 99 ? -7.678 5.732 17.046 1.00 90.75 99 ASP A O 1
ATOM 786 N N . VAL A 1 100 ? -7.190 6.874 15.180 1.00 88.62 100 VAL A N 1
ATOM 787 C CA . VAL A 1 100 ? -5.970 6.107 14.895 1.00 88.62 100 VAL A CA 1
ATOM 788 C C . VAL A 1 100 ? -4.762 6.784 15.533 1.00 88.62 100 VAL A C 1
ATOM 790 O O . VAL A 1 100 ? -4.315 7.838 15.089 1.00 88.62 100 VAL A O 1
ATOM 793 N N . ARG A 1 101 ? -4.216 6.161 16.583 1.00 87.81 101 ARG A N 1
ATOM 794 C CA . ARG A 1 101 ? -3.073 6.695 17.353 1.00 87.81 101 ARG A CA 1
ATOM 795 C C . ARG A 1 101 ? -1.731 6.033 17.031 1.00 87.81 101 ARG A C 1
ATOM 797 O O . ARG A 1 101 ? -0.703 6.486 17.521 1.00 87.81 101 ARG A O 1
ATOM 804 N N . SER A 1 102 ? -1.734 4.956 16.248 1.00 87.38 102 SER A N 1
ATOM 805 C CA . SER A 1 102 ? -0.529 4.203 15.899 1.00 87.38 102 SER A CA 1
ATOM 806 C C . SER A 1 102 ? -0.695 3.457 14.578 1.00 87.38 102 SER A C 1
ATOM 808 O O . SER A 1 102 ? -1.817 3.118 14.171 1.00 87.38 102 SER A O 1
ATOM 810 N N . TYR A 1 103 ? 0.437 3.113 13.964 1.00 86.06 103 TYR A N 1
ATOM 811 C CA . TYR A 1 103 ? 0.470 2.095 12.919 1.00 86.06 103 TYR A CA 1
ATOM 812 C C . TYR A 1 103 ? 0.185 0.697 13.503 1.00 86.06 103 TYR A C 1
ATOM 814 O O . TYR A 1 103 ? 0.095 0.515 14.724 1.00 86.06 103 TYR A O 1
ATOM 822 N N . LYS A 1 104 ? -0.023 -0.271 12.610 1.00 86.50 104 LYS A N 1
ATOM 823 C CA . LYS A 1 104 ? -0.053 -1.704 12.910 1.00 86.50 104 LYS A CA 1
ATOM 824 C C . LYS A 1 104 ? 1.067 -2.371 12.126 1.00 86.50 104 LYS A C 1
ATOM 826 O O . LYS A 1 104 ? 1.298 -1.985 10.983 1.00 86.50 104 LYS A O 1
ATOM 831 N N . ASP A 1 105 ? 1.685 -3.385 12.721 1.00 86.31 105 ASP A N 1
ATOM 832 C CA . ASP A 1 105 ? 2.773 -4.128 12.077 1.00 86.31 105 ASP A CA 1
ATOM 833 C C . ASP A 1 105 ? 2.302 -4.847 10.810 1.00 86.31 105 ASP A C 1
ATOM 835 O O . ASP A 1 105 ? 3.048 -4.950 9.845 1.00 86.31 105 ASP A O 1
ATOM 839 N N . LYS A 1 106 ? 1.044 -5.313 10.801 1.00 92.38 106 LYS A N 1
ATOM 840 C CA . LYS A 1 106 ? 0.458 -6.015 9.659 1.00 92.38 106 LYS A CA 1
ATOM 841 C C . LYS A 1 106 ? -0.507 -5.162 8.847 1.00 92.38 106 LYS A C 1
ATOM 843 O O . LYS A 1 106 ? -1.323 -4.431 9.418 1.00 92.38 106 LYS A O 1
ATOM 848 N N . ALA A 1 107 ? -0.462 -5.332 7.528 1.00 94.81 107 ALA A N 1
ATOM 849 C CA . ALA A 1 107 ? -1.387 -4.741 6.571 1.00 94.81 107 ALA A CA 1
ATOM 850 C C . ALA A 1 107 ? -2.460 -5.740 6.103 1.00 94.81 107 ALA A C 1
ATOM 852 O O . ALA A 1 107 ? -2.270 -6.951 6.128 1.00 94.81 107 ALA A O 1
ATOM 853 N N . ASP A 1 108 ? -3.607 -5.227 5.675 1.00 95.25 108 ASP A N 1
ATOM 854 C CA . ASP A 1 108 ? -4.715 -6.007 5.113 1.00 95.25 108 ASP A CA 1
ATOM 855 C C . ASP A 1 108 ? -4.613 -6.101 3.584 1.00 95.25 108 ASP A C 1
ATOM 857 O O . ASP A 1 108 ? -5.018 -7.099 2.986 1.00 95.25 108 ASP A O 1
ATOM 861 N N . ILE A 1 109 ? -4.071 -5.053 2.952 1.00 96.38 109 ILE A N 1
ATOM 862 C CA . ILE A 1 109 ? -3.822 -4.989 1.511 1.00 96.38 109 ILE A CA 1
ATOM 863 C C . ILE A 1 109 ? -2.384 -4.538 1.259 1.00 96.38 109 ILE A C 1
ATOM 865 O O . ILE A 1 109 ? -1.958 -3.516 1.798 1.00 96.38 109 ILE A O 1
ATOM 869 N N . LEU A 1 110 ? -1.679 -5.269 0.398 1.00 96.62 110 LEU A N 1
ATOM 870 C CA . LEU A 1 110 ? -0.386 -4.905 -0.172 1.00 96.62 110 LEU A CA 1
ATOM 871 C C . LEU A 1 110 ? -0.551 -4.521 -1.638 1.00 96.62 110 LEU A C 1
ATOM 873 O O . LEU A 1 110 ? -1.186 -5.251 -2.393 1.00 96.62 110 LEU A O 1
ATOM 877 N N . VAL A 1 111 ? 0.062 -3.420 -2.049 1.00 96.62 111 VAL A N 1
ATOM 878 C CA . VAL A 1 111 ? 0.238 -3.032 -3.448 1.00 96.62 111 VAL A CA 1
ATOM 879 C C . VAL A 1 111 ? 1.730 -3.032 -3.749 1.00 96.62 111 VAL A C 1
ATOM 881 O O . VAL A 1 111 ? 2.477 -2.237 -3.185 1.00 96.62 111 VAL A O 1
ATOM 884 N N . ALA A 1 112 ? 2.165 -3.935 -4.618 1.00 94.75 112 ALA A N 1
ATOM 885 C CA . ALA A 1 112 ? 3.556 -4.090 -5.010 1.00 94.75 112 ALA A CA 1
ATOM 886 C C . ALA A 1 112 ? 3.792 -3.561 -6.423 1.00 94.75 112 ALA A C 1
ATOM 888 O O . ALA A 1 112 ? 3.195 -4.045 -7.386 1.00 94.75 112 ALA A O 1
ATOM 889 N N . LEU A 1 113 ? 4.681 -2.575 -6.537 1.00 92.25 113 LEU A N 1
ATOM 890 C CA 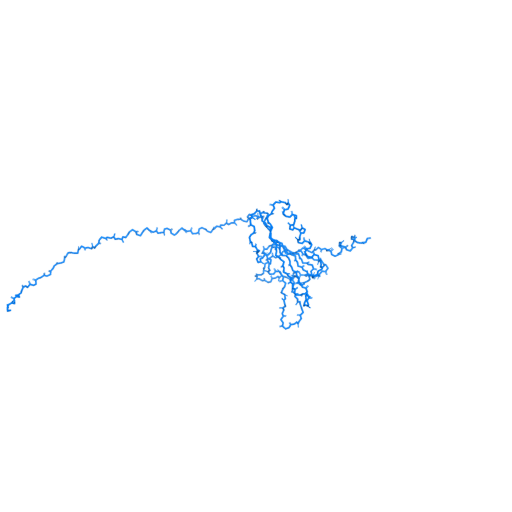. LEU A 1 113 ? 5.118 -2.025 -7.821 1.00 92.25 113 LEU A CA 1
ATOM 891 C C . LEU A 1 113 ? 6.407 -2.681 -8.338 1.00 92.25 113 LEU A C 1
ATOM 893 O O . LEU A 1 113 ? 6.815 -2.421 -9.465 1.00 92.25 113 LEU A O 1
ATOM 897 N N . ASP A 1 114 ? 7.045 -3.531 -7.534 1.00 90.94 114 ASP A N 1
ATOM 898 C CA . ASP A 1 114 ? 8.218 -4.312 -7.913 1.00 90.94 114 ASP A CA 1
ATOM 899 C C . ASP A 1 114 ? 8.245 -5.695 -7.244 1.00 90.94 114 ASP A C 1
ATOM 901 O O . ASP A 1 114 ? 7.420 -6.040 -6.391 1.00 90.94 114 ASP A O 1
ATOM 905 N N . LEU A 1 115 ? 9.223 -6.504 -7.655 1.00 90.19 115 LEU A N 1
ATOM 906 C CA . LEU A 1 115 ? 9.453 -7.825 -7.081 1.00 90.19 115 LEU A CA 1
ATOM 907 C C . LEU A 1 115 ? 10.007 -7.751 -5.651 1.00 90.19 115 LEU A C 1
ATOM 909 O O . LEU A 1 115 ? 9.704 -8.630 -4.848 1.00 90.19 115 LEU A O 1
ATOM 913 N N . GLU A 1 116 ? 10.789 -6.722 -5.316 1.00 89.69 116 GLU A N 1
ATOM 914 C CA . GLU A 1 116 ? 11.411 -6.570 -3.994 1.00 89.69 116 GLU A CA 1
ATOM 915 C C . GLU A 1 116 ? 10.365 -6.378 -2.887 1.00 89.69 116 GLU A C 1
ATOM 917 O O . GLU A 1 116 ? 10.492 -6.958 -1.808 1.00 89.69 116 GLU A O 1
ATOM 922 N N . THR A 1 117 ? 9.266 -5.679 -3.181 1.00 92.00 117 THR A N 1
ATOM 923 C CA . THR A 1 117 ? 8.101 -5.577 -2.292 1.00 92.00 117 THR A CA 1
ATOM 924 C C . THR A 1 117 ? 7.522 -6.951 -1.941 1.00 92.00 117 THR A C 1
ATOM 926 O O . THR A 1 117 ? 7.088 -7.172 -0.809 1.00 92.00 117 THR A O 1
ATOM 929 N N . LEU A 1 118 ? 7.498 -7.884 -2.898 1.00 91.38 118 LEU A N 1
ATOM 930 C CA . LEU A 1 118 ? 6.907 -9.213 -2.723 1.00 91.38 118 LEU A CA 1
ATOM 931 C C . LEU A 1 118 ? 7.898 -10.205 -2.103 1.00 91.38 118 LEU A C 1
ATOM 933 O O . LEU A 1 118 ? 7.581 -10.860 -1.114 1.00 91.38 118 LEU A O 1
ATOM 937 N N . ALA A 1 119 ? 9.083 -10.333 -2.694 1.00 88.19 119 ALA A N 1
ATOM 938 C CA . ALA A 1 119 ? 10.022 -11.424 -2.434 1.00 88.19 119 ALA A CA 1
ATOM 939 C C . ALA A 1 119 ? 11.369 -10.972 -1.844 1.00 88.19 119 ALA A C 1
ATOM 941 O O . ALA A 1 119 ? 12.213 -11.824 -1.564 1.00 88.19 119 ALA A O 1
ATOM 942 N N . GLY A 1 120 ? 11.569 -9.667 -1.644 1.00 87.38 120 GLY A N 1
ATOM 943 C CA . GLY A 1 120 ? 12.802 -9.113 -1.096 1.00 87.38 120 GLY A CA 1
ATOM 944 C C . GLY A 1 120 ? 13.909 -8.861 -2.119 1.00 87.38 120 GLY A C 1
ATOM 945 O O . GLY A 1 120 ? 13.761 -9.119 -3.319 1.00 87.38 120 GLY A O 1
ATOM 946 N N . ASP A 1 121 ? 15.033 -8.330 -1.633 1.00 78.38 121 ASP A N 1
ATOM 947 C CA . ASP A 1 121 ? 16.216 -8.046 -2.437 1.00 78.38 121 ASP A CA 1
ATOM 948 C C . ASP A 1 121 ? 16.952 -9.358 -2.729 1.00 78.38 121 ASP A C 1
ATOM 950 O O . ASP A 1 121 ? 17.850 -9.773 -2.009 1.00 78.38 121 ASP A O 1
ATOM 954 N N . GLY A 1 122 ? 16.579 -10.051 -3.808 1.00 64.75 122 GLY A N 1
ATOM 955 C CA . GLY A 1 122 ? 17.205 -11.317 -4.234 1.00 64.75 122 GLY A CA 1
ATOM 956 C C . GLY A 1 122 ? 18.715 -11.254 -4.558 1.00 64.75 122 GLY A C 1
ATOM 957 O O . GLY A 1 122 ? 19.247 -12.192 -5.149 1.00 64.75 122 GLY A O 1
ATOM 958 N N . ASP A 1 123 ? 19.405 -10.163 -4.212 1.00 60.12 123 ASP A N 1
ATOM 959 C CA . ASP A 1 123 ? 20.811 -9.878 -4.489 1.00 60.12 123 ASP A CA 1
ATOM 960 C C . ASP A 1 123 ? 21.736 -10.472 -3.408 1.00 60.12 123 ASP A C 1
ATOM 962 O O . ASP A 1 123 ? 21.561 -10.296 -2.203 1.00 60.12 123 ASP A O 1
ATOM 966 N N . HIS A 1 124 ? 22.763 -11.188 -3.862 1.00 51.34 124 HIS A N 1
ATOM 967 C CA . HIS A 1 124 ? 23.697 -11.997 -3.079 1.00 51.34 124 HIS A CA 1
ATOM 968 C C . HIS A 1 124 ? 24.763 -11.173 -2.345 1.00 51.34 124 HIS A C 1
ATOM 970 O O . HIS A 1 124 ? 25.961 -11.473 -2.405 1.00 51.34 124 HIS A O 1
ATOM 976 N N . ARG A 1 125 ? 24.365 -10.144 -1.598 1.00 55.62 125 ARG A N 1
ATOM 977 C CA . ARG A 1 125 ? 25.233 -9.652 -0.526 1.00 55.62 125 ARG A CA 1
ATOM 978 C C . ARG A 1 125 ? 25.132 -10.627 0.638 1.00 55.62 125 ARG A C 1
ATOM 980 O O . ARG A 1 125 ? 24.136 -11.312 0.827 1.00 55.62 125 ARG A O 1
ATOM 987 N N . ARG A 1 126 ? 26.204 -10.724 1.423 1.00 58.94 126 ARG A N 1
ATOM 988 C CA . ARG A 1 126 ? 26.348 -11.693 2.524 1.00 58.94 126 ARG A CA 1
ATOM 989 C C . ARG A 1 126 ? 25.222 -11.580 3.594 1.00 58.94 126 ARG A C 1
ATOM 991 O O . ARG A 1 126 ? 25.131 -12.451 4.452 1.00 58.94 126 ARG A O 1
ATOM 998 N N . TRP A 1 127 ? 24.361 -10.555 3.503 1.00 59.38 127 TRP A N 1
ATOM 999 C CA . TRP A 1 127 ? 23.127 -10.334 4.262 1.00 59.38 127 TRP A CA 1
ATOM 1000 C C . TRP A 1 127 ? 22.018 -9.801 3.343 1.00 59.38 127 TRP A C 1
ATOM 1002 O O . TRP A 1 127 ? 22.273 -8.861 2.591 1.00 59.38 127 TRP A O 1
ATOM 1012 N N . ALA A 1 128 ? 20.810 -10.364 3.449 1.00 65.44 128 ALA A N 1
ATOM 1013 C CA . ALA A 1 128 ? 19.604 -9.797 2.845 1.00 65.44 128 ALA A CA 1
ATOM 1014 C C . ALA A 1 128 ? 19.238 -8.488 3.558 1.00 65.44 128 ALA A C 1
ATOM 1016 O O . ALA A 1 128 ? 19.221 -8.441 4.795 1.00 65.44 128 ALA A O 1
ATOM 1017 N N . THR A 1 129 ? 18.969 -7.432 2.792 1.00 71.94 129 THR A N 1
ATOM 1018 C CA . THR A 1 129 ? 18.603 -6.117 3.344 1.00 71.94 129 THR A CA 1
ATOM 1019 C C . THR A 1 129 ? 17.097 -6.017 3.529 1.00 71.94 129 THR A C 1
ATOM 1021 O O . THR A 1 129 ? 16.632 -5.306 4.421 1.00 71.94 129 THR A O 1
ATOM 1024 N N . HIS A 1 130 ? 16.335 -6.735 2.704 1.00 82.62 130 HIS A N 1
ATOM 1025 C CA . HIS A 1 130 ? 14.888 -6.680 2.696 1.00 82.62 130 HIS A CA 1
ATOM 1026 C C . HIS A 1 130 ? 14.293 -8.034 2.293 1.00 82.62 130 HIS A C 1
ATOM 1028 O O . HIS A 1 130 ? 14.586 -8.563 1.230 1.00 82.62 130 HIS A O 1
ATOM 1034 N N . TYR A 1 131 ? 13.429 -8.601 3.138 1.00 83.44 131 TYR A N 1
ATOM 1035 C CA . TYR A 1 131 ? 12.839 -9.933 2.928 1.00 83.44 131 TYR A CA 1
ATOM 1036 C C . TYR A 1 131 ? 11.500 -9.910 2.167 1.00 83.44 131 TYR A C 1
ATOM 1038 O O . TYR A 1 131 ? 10.894 -10.962 1.967 1.00 83.44 131 TYR A O 1
ATOM 1046 N N . GLY A 1 132 ? 11.032 -8.729 1.752 1.00 89.44 132 GLY A N 1
ATOM 1047 C CA . GLY A 1 132 ? 9.691 -8.536 1.208 1.00 89.44 132 GLY A CA 1
ATOM 1048 C C . GLY A 1 132 ? 8.621 -8.445 2.300 1.00 89.44 132 GLY A C 1
ATOM 1049 O O . GLY A 1 132 ? 8.843 -8.792 3.460 1.00 89.44 132 GLY A O 1
ATOM 1050 N N . HIS A 1 133 ? 7.427 -7.996 1.914 1.00 92.25 133 HIS A N 1
ATOM 1051 C CA . HIS A 1 133 ? 6.349 -7.664 2.849 1.00 92.25 133 HIS A CA 1
ATOM 1052 C C . HIS A 1 133 ? 5.214 -8.689 2.908 1.00 92.25 133 HIS A C 1
ATOM 1054 O O . HIS A 1 133 ? 4.248 -8.486 3.639 1.00 92.25 133 HIS A O 1
ATOM 1060 N N . LEU A 1 134 ? 5.297 -9.817 2.193 1.00 91.38 134 LEU A N 1
ATOM 1061 C CA . LEU A 1 134 ? 4.224 -10.826 2.204 1.00 91.38 134 LEU A CA 1
ATOM 1062 C C . LEU A 1 134 ? 3.934 -11.377 3.611 1.00 91.38 134 LEU A C 1
ATOM 1064 O O . LEU A 1 134 ? 2.782 -11.646 3.946 1.00 91.38 134 LEU A O 1
ATOM 1068 N N . ALA A 1 135 ? 4.959 -11.506 4.458 1.00 89.62 135 ALA A N 1
ATOM 1069 C CA . ALA A 1 135 ? 4.805 -11.955 5.845 1.00 89.62 135 ALA A CA 1
ATOM 1070 C C . ALA A 1 135 ? 4.130 -10.909 6.755 1.00 89.62 135 ALA A C 1
ATOM 1072 O O . ALA A 1 135 ? 3.595 -11.250 7.815 1.00 89.62 135 ALA A O 1
ATOM 1073 N N . GLU A 1 136 ? 4.132 -9.643 6.338 1.00 91.62 136 GLU A N 1
ATOM 1074 C CA . GLU A 1 136 ? 3.488 -8.530 7.034 1.00 91.62 136 GLU A CA 1
ATOM 1075 C C . GLU A 1 136 ? 2.011 -8.393 6.651 1.00 91.62 136 GLU A C 1
ATOM 1077 O O . GLU A 1 136 ? 1.345 -7.461 7.091 1.00 91.62 136 GLU A O 1
ATOM 1082 N N . ILE A 1 137 ? 1.460 -9.310 5.855 1.00 93.19 137 ILE A N 1
ATOM 1083 C CA . ILE A 1 137 ? 0.048 -9.274 5.481 1.00 93.19 137 ILE A CA 1
ATOM 1084 C C . ILE A 1 137 ? -0.773 -10.151 6.427 1.00 93.19 137 ILE A C 1
ATOM 1086 O O . ILE A 1 137 ? -0.364 -11.241 6.841 1.00 93.19 137 ILE A O 1
ATOM 1090 N N . ASN A 1 138 ? -1.931 -9.636 6.835 1.00 92.38 138 ASN A N 1
ATOM 1091 C CA . ASN A 1 138 ? -2.896 -10.371 7.636 1.00 92.38 138 ASN A CA 1
ATOM 1092 C C . ASN A 1 138 ? -3.401 -11.601 6.876 1.00 92.38 138 ASN A C 1
ATOM 1094 O O . ASN A 1 138 ? -3.456 -11.630 5.646 1.00 92.38 138 ASN A O 1
ATOM 1098 N N . ASP A 1 139 ? -3.792 -12.624 7.632 1.00 89.50 139 ASP A N 1
ATOM 1099 C CA . ASP A 1 139 ? -4.393 -13.823 7.061 1.00 89.50 139 ASP A CA 1
ATOM 1100 C C . ASP A 1 139 ? -5.684 -13.470 6.304 1.00 89.50 139 ASP A C 1
ATOM 1102 O O . ASP A 1 139 ? -6.497 -12.676 6.784 1.00 89.50 139 ASP A O 1
ATOM 1106 N N . GLY A 1 140 ? -5.850 -14.003 5.094 1.00 89.44 140 GLY A N 1
ATOM 1107 C CA . GLY A 1 140 ? -6.928 -13.618 4.181 1.00 89.44 140 GLY A CA 1
ATOM 1108 C C . GLY A 1 140 ? -6.733 -12.274 3.462 1.00 89.44 140 GLY A C 1
ATOM 1109 O O . GLY A 1 140 ? -7.623 -11.873 2.708 1.00 89.44 140 GLY A O 1
ATOM 1110 N N . GLY A 1 141 ? -5.609 -11.583 3.679 1.00 91.94 141 GLY A N 1
ATOM 1111 C CA . GLY A 1 141 ? -5.300 -10.287 3.076 1.00 91.94 141 GLY A CA 1
ATOM 1112 C C . GLY A 1 141 ? -5.078 -10.335 1.561 1.00 91.94 141 GLY A C 1
ATOM 1113 O O . GLY A 1 141 ? -4.834 -11.390 0.966 1.00 91.94 141 GLY A O 1
ATOM 1114 N N . GLY A 1 142 ? -5.195 -9.170 0.925 1.00 94.56 142 GLY A N 1
ATOM 1115 C CA . GLY A 1 142 ? -5.058 -9.005 -0.521 1.00 94.56 142 GLY A CA 1
ATOM 1116 C C . GLY A 1 142 ? -3.670 -8.519 -0.926 1.00 94.56 142 GLY A C 1
ATOM 1117 O O . GLY A 1 142 ? -3.133 -7.598 -0.323 1.00 94.56 142 GLY A O 1
ATOM 1118 N N . VAL A 1 143 ? -3.110 -9.090 -1.983 1.00 95.69 143 VAL A N 1
ATOM 1119 C CA . VAL A 1 143 ? -1.851 -8.661 -2.592 1.00 95.69 143 VAL A CA 1
ATOM 1120 C C . VAL A 1 143 ? -2.130 -8.300 -4.040 1.00 95.69 143 VAL A C 1
ATOM 1122 O O . VAL A 1 143 ? -2.489 -9.159 -4.841 1.00 95.69 143 VAL A O 1
ATOM 1125 N N . ILE A 1 144 ? -1.983 -7.025 -4.368 1.00 95.94 144 ILE A 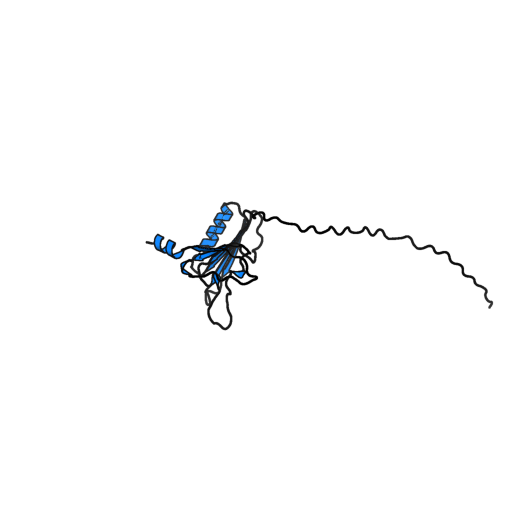N 1
ATOM 1126 C CA . ILE A 1 144 ? -2.113 -6.482 -5.714 1.00 95.94 144 ILE A CA 1
ATOM 1127 C C . ILE A 1 144 ? -0.705 -6.213 -6.229 1.00 95.94 144 ILE A C 1
ATOM 1129 O O . ILE A 1 144 ? 0.105 -5.625 -5.517 1.00 95.94 144 ILE A O 1
ATOM 1133 N N . PHE A 1 145 ? -0.396 -6.636 -7.446 1.00 94.44 145 PHE A N 1
ATOM 1134 C CA . PHE A 1 145 ? 0.933 -6.444 -8.018 1.00 94.44 145 PHE A CA 1
ATOM 1135 C C . PHE A 1 145 ? 0.865 -6.277 -9.531 1.00 94.44 145 PHE A C 1
ATOM 1137 O O . PHE A 1 145 ? -0.116 -6.694 -10.152 1.00 94.44 145 PHE A O 1
ATOM 1144 N N . ASP A 1 146 ? 1.901 -5.672 -10.115 1.00 91.69 146 ASP A N 1
ATOM 1145 C CA . ASP A 1 146 ? 1.989 -5.571 -11.570 1.00 91.69 146 ASP A CA 1
ATOM 1146 C C . ASP A 1 146 ? 2.121 -6.962 -12.206 1.00 91.69 146 ASP A C 1
ATOM 1148 O O . ASP A 1 146 ? 3.024 -7.728 -11.864 1.00 91.69 146 ASP A O 1
ATOM 1152 N N . SER A 1 147 ? 1.247 -7.293 -13.157 1.00 90.88 147 SER A N 1
ATOM 1153 C CA . SER A 1 147 ? 1.340 -8.547 -13.908 1.00 90.88 147 SER A CA 1
ATOM 1154 C C . SER A 1 147 ? 2.665 -8.704 -14.666 1.00 90.88 147 SER A C 1
ATOM 1156 O O . SER A 1 147 ? 3.104 -9.835 -14.863 1.00 90.88 147 SER A O 1
ATOM 1158 N N . GLU A 1 148 ? 3.330 -7.603 -15.051 1.00 88.38 148 GLU A N 1
ATOM 1159 C CA . GLU A 1 148 ? 4.654 -7.642 -15.696 1.00 88.38 148 GLU A CA 1
ATOM 1160 C C . GLU A 1 148 ? 5.758 -8.180 -14.758 1.00 88.38 148 GLU A C 1
ATOM 1162 O O . GLU A 1 148 ? 6.780 -8.662 -15.242 1.00 88.38 148 GLU A O 1
ATOM 1167 N N . ILE A 1 149 ? 5.559 -8.176 -13.429 1.00 86.88 149 ILE A N 1
ATOM 1168 C CA . ILE A 1 149 ? 6.540 -8.701 -12.454 1.00 86.88 149 ILE A CA 1
ATOM 1169 C C . ILE A 1 149 ? 6.732 -10.221 -12.604 1.00 86.88 149 ILE A C 1
ATOM 1171 O O . ILE A 1 149 ? 7.766 -10.754 -12.201 1.00 86.88 149 ILE A O 1
ATOM 1175 N N . GLY A 1 150 ? 5.754 -10.939 -13.171 1.00 81.88 150 GLY A N 1
ATOM 1176 C CA . GLY A 1 150 ? 5.846 -12.392 -13.356 1.00 81.88 150 GLY A CA 1
ATOM 1177 C C . GLY A 1 150 ? 5.928 -13.170 -12.038 1.00 81.88 150 GLY A C 1
ATOM 1178 O O . GLY A 1 150 ? 6.492 -14.262 -11.991 1.00 81.88 150 GLY A O 1
ATOM 1179 N N . TYR A 1 151 ? 5.401 -12.605 -10.948 1.00 84.81 151 TYR A N 1
ATOM 1180 C CA . TYR A 1 151 ? 5.376 -13.272 -9.654 1.00 84.81 151 TYR A CA 1
ATOM 1181 C C . TYR A 1 151 ? 4.351 -14.408 -9.664 1.00 84.81 151 TYR A C 1
ATOM 1183 O O . TYR A 1 151 ? 3.146 -14.177 -9.769 1.00 84.81 151 TYR A O 1
ATOM 1191 N N . GLU A 1 152 ? 4.830 -15.638 -9.507 1.00 80.75 152 GLU A N 1
ATOM 1192 C CA . GLU A 1 152 ? 3.974 -16.796 -9.282 1.00 80.75 152 GLU A CA 1
ATOM 1193 C C . GLU A 1 152 ? 3.800 -17.024 -7.777 1.00 80.75 152 GLU A C 1
ATOM 1195 O O . GLU A 1 152 ? 4.794 -17.279 -7.083 1.00 80.75 152 GLU A O 1
ATOM 1200 N N . PRO A 1 153 ? 2.561 -16.975 -7.252 1.00 77.00 153 PRO A N 1
ATOM 1201 C CA . PRO A 1 153 ? 2.290 -17.292 -5.860 1.00 77.00 153 PRO A CA 1
ATOM 1202 C C . PRO A 1 153 ? 2.677 -18.740 -5.564 1.00 77.00 153 PRO A C 1
ATOM 1204 O O . PRO A 1 153 ? 1.922 -19.682 -5.806 1.00 77.00 153 PRO A O 1
ATOM 1207 N N . ARG A 1 154 ? 3.878 -18.942 -5.027 1.00 67.06 154 ARG A N 1
ATOM 1208 C CA . ARG A 1 154 ? 4.243 -20.233 -4.453 1.00 67.06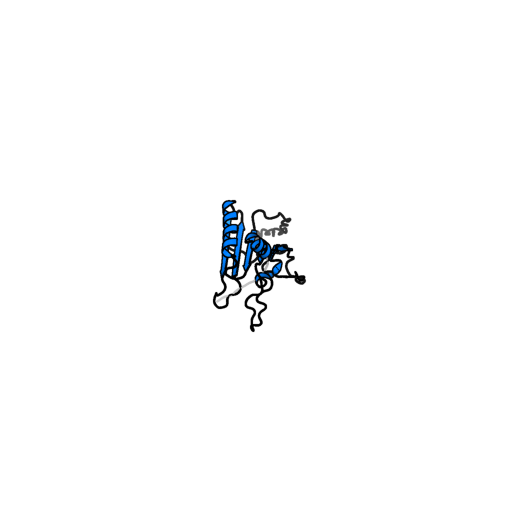 154 ARG A CA 1
ATOM 1209 C C . ARG A 1 154 ? 3.420 -20.399 -3.190 1.00 67.06 154 ARG A C 1
ATOM 1211 O O . ARG A 1 154 ? 3.328 -19.460 -2.402 1.00 67.06 154 ARG A O 1
ATOM 1218 N N . GLY A 1 155 ? 2.829 -21.579 -3.001 1.00 59.03 155 GLY A N 1
ATOM 1219 C CA . GLY A 1 155 ? 2.160 -21.916 -1.751 1.00 59.03 155 GLY A CA 1
ATOM 1220 C C . GLY A 1 155 ? 3.118 -21.638 -0.600 1.00 59.03 155 GLY A C 1
ATOM 1221 O O . GLY A 1 155 ? 4.102 -22.356 -0.423 1.00 59.03 155 GLY A O 1
ATOM 1222 N N . LEU A 1 156 ? 2.878 -20.547 0.126 1.00 61.88 156 LEU A N 1
ATOM 1223 C CA . LEU A 1 156 ? 3.642 -20.229 1.313 1.00 61.88 156 LEU A CA 1
ATOM 1224 C C . LEU A 1 156 ? 3.346 -21.392 2.280 1.00 61.88 156 LEU A C 1
ATOM 1226 O O . LEU A 1 156 ? 2.180 -21.690 2.525 1.00 61.88 156 LEU A O 1
ATOM 1230 N N . GLY A 1 157 ? 4.369 -22.144 2.698 1.00 56.09 157 GLY A N 1
ATOM 1231 C CA . GLY A 1 157 ? 4.205 -23.425 3.403 1.00 56.09 157 GLY A CA 1
ATOM 1232 C C . GLY A 1 157 ? 3.336 -23.358 4.671 1.00 56.09 157 GLY A C 1
ATOM 1233 O O . GLY A 1 157 ? 2.908 -22.290 5.102 1.00 56.09 157 GLY A O 1
ATOM 1234 N N . GLY A 1 158 ? 3.082 -24.514 5.297 1.00 48.44 158 GLY A N 1
ATOM 1235 C CA . GLY A 1 158 ? 2.176 -24.645 6.450 1.00 48.44 158 GLY A CA 1
ATOM 1236 C C . GLY A 1 158 ? 2.546 -23.735 7.629 1.00 48.44 158 GLY A C 1
ATOM 1237 O O . GLY A 1 158 ? 3.385 -24.095 8.447 1.00 48.44 158 GLY A O 1
ATOM 1238 N N . GLY A 1 159 ? 1.921 -22.558 7.701 1.00 61.75 159 GLY A N 1
ATOM 1239 C CA . GLY A 1 159 ? 2.163 -21.531 8.719 1.00 61.75 159 GLY A CA 1
ATOM 1240 C C . GLY A 1 159 ? 2.160 -20.097 8.181 1.00 61.75 159 GLY A C 1
ATOM 1241 O O . GLY A 1 159 ? 2.037 -19.155 8.960 1.00 61.75 159 GLY A O 1
ATOM 1242 N N . ALA A 1 160 ? 2.273 -19.912 6.868 1.00 66.50 160 ALA A N 1
ATOM 1243 C CA . ALA A 1 160 ? 2.160 -18.600 6.252 1.00 66.50 160 ALA A CA 1
ATOM 1244 C C . ALA A 1 160 ? 0.696 -18.156 6.072 1.00 66.50 160 ALA A C 1
ATOM 1246 O O . ALA A 1 160 ? -0.190 -19.010 5.974 1.00 66.50 160 ALA A O 1
ATOM 1247 N N . PRO A 1 161 ? 0.428 -16.837 6.024 1.00 69.75 161 PRO A N 1
ATOM 1248 C CA . PRO A 1 161 ? -0.925 -16.331 5.830 1.00 69.75 161 PRO A CA 1
ATOM 1249 C C . PRO A 1 161 ? -1.500 -16.788 4.483 1.00 69.75 161 PRO A C 1
ATOM 1251 O O . PRO A 1 161 ? -0.804 -16.842 3.467 1.00 69.75 161 PRO A O 1
ATOM 1254 N N . GLN A 1 162 ? -2.792 -17.105 4.466 1.00 84.38 162 GLN A N 1
ATOM 1255 C CA . GLN A 1 162 ? -3.544 -17.397 3.257 1.00 84.38 162 GLN A CA 1
ATOM 1256 C C . GLN A 1 162 ? -3.817 -16.084 2.516 1.00 84.38 162 GLN A C 1
ATOM 1258 O O . GLN A 1 162 ? -4.798 -15.391 2.777 1.00 84.38 162 GLN A O 1
ATOM 1263 N N . LEU A 1 163 ? -2.928 -15.729 1.593 1.00 89.75 163 LEU A N 1
ATOM 1264 C CA . LEU A 1 163 ? -3.018 -14.485 0.830 1.00 89.75 163 LEU A CA 1
ATOM 1265 C C . LEU A 1 163 ? -3.811 -14.664 -0.467 1.00 89.75 163 LEU A C 1
ATOM 1267 O O . LEU A 1 163 ? -3.765 -15.714 -1.111 1.00 89.75 163 LEU A O 1
ATOM 1271 N N . ARG A 1 164 ? -4.523 -13.609 -0.870 1.00 92.44 164 ARG A N 1
ATOM 1272 C CA . ARG A 1 164 ? -5.230 -13.530 -2.154 1.00 92.44 164 ARG A CA 1
ATOM 1273 C C . ARG A 1 164 ? -4.459 -12.632 -3.106 1.00 92.44 164 ARG A C 1
ATOM 1275 O O . ARG A 1 164 ? -4.268 -11.459 -2.812 1.00 92.44 164 ARG A O 1
ATOM 1282 N N . PHE A 1 165 ? -4.051 -13.174 -4.244 1.00 92.94 165 PHE A N 1
ATOM 1283 C CA . PHE A 1 165 ? -3.212 -12.481 -5.217 1.00 92.94 165 PHE A CA 1
ATOM 1284 C C . PHE A 1 165 ? -4.046 -11.936 -6.382 1.00 92.94 165 PHE A C 1
ATOM 1286 O O . PHE A 1 165 ? -4.875 -12.653 -6.941 1.00 92.94 165 PHE A O 1
ATOM 1293 N N . TYR A 1 166 ? -3.806 -10.678 -6.751 1.00 94.44 166 TYR A N 1
ATOM 1294 C CA . TYR A 1 166 ? -4.514 -9.948 -7.799 1.00 94.44 166 TYR A CA 1
ATOM 1295 C C . TYR A 1 166 ? -3.498 -9.295 -8.754 1.00 94.44 166 TYR A C 1
ATOM 1297 O O . TYR A 1 166 ? -3.010 -8.199 -8.468 1.00 94.44 166 TYR A O 1
ATOM 1305 N N . PRO A 1 167 ? -3.152 -9.950 -9.875 1.00 93.81 167 PRO A N 1
ATOM 1306 C CA . PRO A 1 167 ? -2.304 -9.339 -10.891 1.00 93.81 167 PRO A CA 1
ATOM 1307 C C . PRO A 1 167 ? -3.082 -8.241 -11.628 1.00 93.81 167 PRO A C 1
ATOM 1309 O O . PRO A 1 167 ? -4.192 -8.477 -12.110 1.00 93.81 167 PRO A O 1
ATOM 1312 N N . VAL A 1 168 ? -2.506 -7.045 -11.723 1.00 93.75 168 VAL A N 1
ATOM 1313 C CA . VAL A 1 168 ? -3.078 -5.902 -12.448 1.00 93.75 168 VAL A CA 1
ATOM 1314 C C . VAL A 1 168 ? -2.015 -5.343 -13.392 1.00 93.75 168 VAL A C 1
ATOM 1316 O O . VAL A 1 168 ? -0.917 -5.056 -12.931 1.00 93.75 168 VAL A O 1
ATOM 1319 N N . PRO A 1 169 ? -2.297 -5.143 -14.688 1.00 92.69 169 PRO A N 1
ATOM 1320 C CA . PRO A 1 169 ? -1.300 -4.662 -15.644 1.00 92.69 169 PRO A CA 1
ATOM 1321 C C . PRO A 1 169 ? -1.110 -3.139 -15.543 1.00 92.69 169 PRO A C 1
ATOM 1323 O O . PRO A 1 169 ? -1.516 -2.389 -16.431 1.00 92.69 169 PRO A O 1
ATOM 1326 N N . PHE A 1 170 ? -0.530 -2.655 -14.438 1.00 88.50 170 PHE A N 1
ATOM 1327 C CA . PHE A 1 170 ? -0.368 -1.219 -14.178 1.00 88.50 170 PHE A CA 1
ATOM 1328 C C . PHE A 1 170 ? 0.436 -0.530 -15.281 1.00 88.50 170 PHE A C 1
ATOM 1330 O O . PHE A 1 170 ? -0.035 0.448 -15.865 1.00 88.50 170 PHE A O 1
ATOM 1337 N N . MET A 1 171 ? 1.625 -1.053 -15.594 1.00 86.88 171 MET A N 1
ATOM 1338 C CA . MET A 1 171 ? 2.498 -0.456 -16.602 1.00 86.88 171 MET A CA 1
ATOM 1339 C C . MET A 1 171 ? 1.898 -0.503 -18.005 1.00 86.88 171 MET A C 1
ATOM 1341 O O . MET A 1 171 ? 2.042 0.462 -18.753 1.00 86.88 171 MET A O 1
ATOM 1345 N N . GLU A 1 172 ? 1.183 -1.569 -18.361 1.00 89.69 172 GLU A N 1
ATOM 1346 C CA . GLU A 1 172 ? 0.495 -1.657 -19.651 1.00 89.69 172 GLU A CA 1
ATOM 1347 C C . GLU A 1 172 ? -0.588 -0.577 -19.787 1.00 89.69 172 GLU A C 1
ATOM 1349 O O . GLU A 1 172 ? -0.670 0.092 -20.817 1.00 89.69 172 GLU A O 1
ATOM 1354 N N . ILE A 1 173 ? -1.392 -0.370 -18.737 1.00 92.25 173 ILE A N 1
ATOM 1355 C CA . ILE A 1 173 ? -2.439 0.661 -18.715 1.00 92.25 173 ILE A CA 1
ATOM 1356 C C . ILE A 1 173 ? -1.818 2.054 -18.849 1.00 92.25 173 ILE A C 1
ATOM 1358 O O . ILE A 1 173 ? -2.327 2.878 -19.608 1.00 92.25 173 ILE A O 1
ATOM 1362 N N . ILE A 1 174 ? -0.711 2.316 -18.148 1.00 89.00 174 ILE A N 1
ATOM 1363 C CA . ILE A 1 174 ? -0.009 3.603 -18.220 1.00 89.00 174 ILE A CA 1
ATOM 1364 C C . ILE A 1 174 ? 0.566 3.829 -19.622 1.00 89.00 174 ILE A C 1
ATOM 1366 O O . ILE A 1 174 ? 0.365 4.904 -20.179 1.00 89.00 174 ILE A O 1
ATOM 1370 N N . LYS A 1 175 ? 1.236 2.827 -20.212 1.00 90.06 175 LYS A N 1
ATOM 1371 C CA . LYS A 1 175 ? 1.788 2.910 -21.577 1.00 90.06 175 LYS A CA 1
ATOM 1372 C C . LYS A 1 175 ? 0.683 3.246 -22.586 1.00 90.06 175 LYS A C 1
ATOM 1374 O O . LYS A 1 175 ? 0.817 4.218 -23.315 1.00 90.06 175 LYS A O 1
ATOM 1379 N N . LYS A 1 176 ? -0.445 2.528 -22.536 1.00 93.06 176 LYS A N 1
ATOM 1380 C CA . LYS A 1 176 ? -1.611 2.764 -23.409 1.00 93.06 176 LYS A CA 1
ATOM 1381 C C . LYS A 1 176 ? -2.271 4.131 -23.227 1.00 93.06 176 LYS A C 1
ATOM 1383 O O . LYS A 1 176 ? -2.922 4.605 -24.145 1.00 93.06 176 LYS A O 1
ATOM 1388 N N . ALA A 1 177 ? -2.171 4.739 -22.046 1.00 92.00 177 ALA A N 1
ATOM 1389 C CA . ALA A 1 177 ? -2.743 6.060 -21.781 1.00 92.00 177 ALA A CA 1
ATOM 1390 C C . ALA A 1 177 ? -1.847 7.219 -22.253 1.00 92.00 177 ALA A C 1
ATOM 1392 O O . ALA A 1 177 ? -2.307 8.360 -22.297 1.00 92.00 177 ALA A O 1
ATOM 1393 N N . LEU A 1 178 ? -0.568 6.942 -22.529 1.00 89.56 178 LEU A N 1
ATOM 1394 C CA . LEU A 1 178 ? 0.418 7.915 -23.006 1.00 89.56 178 LEU A CA 1
ATOM 1395 C C . LEU A 1 178 ? 0.613 7.877 -24.531 1.00 89.56 178 LEU A C 1
ATOM 1397 O O . LEU A 1 178 ? 1.259 8.779 -25.067 1.00 89.56 178 LEU A O 1
ATOM 1401 N N . GLU A 1 179 ? 0.086 6.846 -25.193 1.00 80.31 179 GLU A N 1
ATOM 1402 C CA . GLU A 1 179 ? -0.059 6.739 -26.654 1.00 80.31 179 GLU A CA 1
ATOM 1403 C C . GLU A 1 179 ? -1.247 7.570 -27.161 1.00 80.31 179 GLU A C 1
ATOM 1405 O O . GLU A 1 179 ? -1.084 8.221 -28.219 1.00 80.31 179 GLU A O 1
#

pLDDT: mean 77.33, std 20.42, range [35.12, 97.44]

Secondary structure (DSSP, 8-state):
--------------PPP-----------------------TT-EEEEEEE-TTSSHHHHHHHHHHHHHHTT-EEEEEEEEPPTTT---EEEEEEEESS---S--SSEEEEEESSHHHHH-----SSS-S---SGGGEEEEEEEEEEGGG--------TTS---EEEEE-HHHHHHHHH-